Protein AF-A0A452UIH9-F1 (afdb_monomer_lite)

Secondary structure (DSSP, 8-state):
------PPPP--S-SSHHHHHHHH---GGG--HHHHHHHHHHHHHHHHHHHHTT-HHHHHHHHHHHHHHHHHHTTSHHHHHTHHHHHHHH-HHHHHHHHHHHHHHHHHHHHHHHHH-SS-----TTSHHHHHHHHHHH-

Radius of gyration: 22.19 Å; chains: 1; bounding box: 69×33×48 Å

InterPro domains:
  IPR015063 USP8 dimerisation domain [PF08969] (8-113)

Structure (mmCIF, N/CA/C/O backbone):
data_AF-A0A452UIH9-F1
#
_entry.id   AF-A0A452UIH9-F1
#
loop_
_atom_site.group_PDB
_atom_site.id
_atom_site.type_symbol
_atom_site.label_atom_id
_atom_site.label_alt_id
_atom_site.label_comp_id
_atom_site.label_asym_id
_atom_site.label_entity_id
_atom_site.label_seq_id
_atom_site.pdbx_PDB_ins_code
_atom_site.Cartn_x
_atom_site.Cartn_y
_atom_site.Cartn_z
_atom_site.occupancy
_atom_site.B_iso_or_equiv
_atom_site.auth_seq_id
_atom_site.auth_comp_id
_atom_site.auth_asym_id
_atom_site.auth_atom_id
_atom_site.pdbx_PDB_model_num
ATOM 1 N N . MET A 1 1 ? -45.868 -14.627 -31.336 1.00 46.75 1 MET A N 1
ATOM 2 C CA . MET A 1 1 ? -44.868 -14.727 -30.246 1.00 46.75 1 MET A CA 1
ATOM 3 C C . MET A 1 1 ? -45.408 -13.946 -29.052 1.00 46.75 1 MET A C 1
ATOM 5 O O . MET A 1 1 ? -45.790 -12.804 -29.281 1.00 46.75 1 MET A O 1
ATOM 9 N N . PRO A 1 2 ? -45.533 -14.512 -27.837 1.00 46.28 2 PRO A N 1
ATOM 10 C CA . PRO A 1 2 ? -46.026 -13.759 -26.689 1.00 46.28 2 PRO A CA 1
ATOM 11 C C . PRO A 1 2 ? -44.881 -12.952 -26.056 1.00 46.28 2 PRO A C 1
ATOM 13 O O . PRO A 1 2 ? -43.774 -13.460 -25.883 1.00 46.28 2 PRO A O 1
ATOM 16 N N . ALA A 1 3 ? -45.142 -11.683 -25.743 1.00 50.50 3 ALA A N 1
ATOM 17 C CA . ALA A 1 3 ? -44.212 -10.805 -25.045 1.00 50.50 3 ALA A CA 1
ATOM 18 C C . ALA A 1 3 ? -44.136 -11.212 -23.566 1.00 50.50 3 ALA A C 1
ATOM 20 O O . ALA A 1 3 ? -45.099 -11.055 -22.817 1.00 50.50 3 ALA A O 1
ATOM 21 N N . VAL A 1 4 ? -42.990 -11.749 -23.146 1.00 53.38 4 VAL A N 1
ATOM 22 C CA . VAL A 1 4 ? -42.705 -12.012 -21.733 1.00 53.38 4 VAL A CA 1
ATOM 23 C C . VAL A 1 4 ? -42.409 -10.665 -21.081 1.00 53.38 4 VAL A C 1
ATOM 25 O O . VAL A 1 4 ? -41.297 -10.149 -21.174 1.00 53.38 4 VAL A O 1
ATOM 28 N N . ALA A 1 5 ? -43.419 -10.064 -20.454 1.00 51.59 5 ALA A N 1
ATOM 29 C CA . ALA A 1 5 ? -43.206 -8.964 -19.526 1.00 51.59 5 ALA A CA 1
ATOM 30 C C . ALA A 1 5 ? -42.318 -9.492 -18.389 1.00 51.59 5 ALA A C 1
ATOM 32 O O . ALA A 1 5 ? -42.750 -10.314 -17.581 1.00 51.59 5 ALA A O 1
ATOM 33 N N . SER A 1 6 ? -41.044 -9.088 -18.375 1.00 54.44 6 SER A N 1
ATOM 34 C CA . SER A 1 6 ? -40.097 -9.494 -17.342 1.00 54.44 6 SER A CA 1
ATOM 35 C C . SER A 1 6 ? -40.542 -8.895 -16.012 1.00 54.44 6 SER A C 1
ATOM 37 O O . SER A 1 6 ? -40.346 -7.703 -15.762 1.00 54.44 6 SER A O 1
ATOM 39 N N . VAL A 1 7 ? -41.177 -9.716 -15.179 1.00 57.78 7 VAL A N 1
ATOM 40 C CA . VAL A 1 7 ? -41.586 -9.341 -13.827 1.00 57.78 7 VAL A CA 1
ATOM 41 C C . VAL A 1 7 ? -40.349 -8.818 -13.080 1.00 57.78 7 VAL A C 1
ATOM 43 O O . VAL A 1 7 ? -39.323 -9.509 -13.050 1.00 57.78 7 VAL A O 1
ATOM 46 N N . PRO A 1 8 ? -40.393 -7.596 -12.521 1.00 59.31 8 PRO A N 1
ATOM 47 C CA . PRO A 1 8 ? -39.296 -7.062 -11.731 1.00 59.31 8 PRO A CA 1
ATOM 48 C C . PRO A 1 8 ? -38.957 -8.000 -10.572 1.00 59.31 8 PRO A C 1
ATOM 50 O O . PRO A 1 8 ? -39.844 -8.527 -9.904 1.00 59.31 8 PRO A O 1
ATOM 53 N N . LYS A 1 9 ? -37.659 -8.202 -10.336 1.00 62.16 9 LYS A N 1
ATOM 54 C CA . LYS A 1 9 ? -37.161 -8.997 -9.208 1.00 62.16 9 LYS A CA 1
ATOM 55 C C . LYS A 1 9 ? -37.718 -8.435 -7.899 1.00 62.16 9 LYS A C 1
ATOM 57 O O . LYS A 1 9 ? -37.684 -7.220 -7.702 1.00 62.16 9 LYS A O 1
ATOM 62 N N . GLU A 1 10 ? -38.198 -9.313 -7.022 1.00 61.59 10 GLU A N 1
ATOM 63 C CA . GLU A 1 10 ? -38.738 -8.915 -5.720 1.00 61.59 10 GLU A CA 1
ATOM 64 C C . GLU A 1 10 ? -37.748 -8.042 -4.945 1.00 61.59 10 GLU A C 1
ATOM 66 O O . GLU A 1 10 ? -36.531 -8.232 -5.013 1.00 61.59 10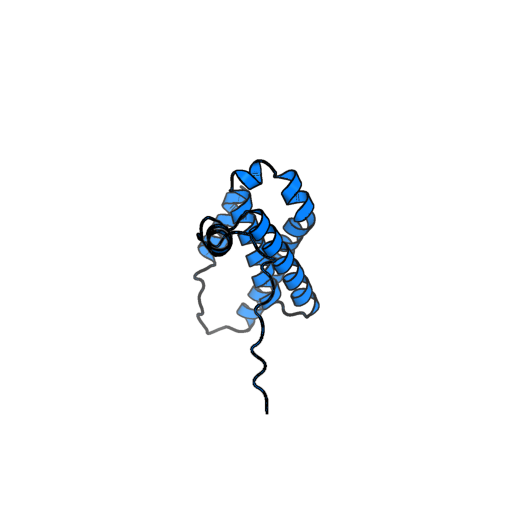 GLU A O 1
ATOM 71 N N . LEU A 1 11 ? -38.279 -7.057 -4.219 1.00 59.00 11 LEU A N 1
ATOM 72 C CA . LEU A 1 11 ? -37.500 -6.079 -3.464 1.00 59.00 11 LEU A CA 1
ATOM 73 C C . LEU A 1 11 ? -36.716 -6.763 -2.333 1.00 59.00 11 LEU A C 1
ATOM 75 O O . LEU A 1 11 ? -37.195 -6.903 -1.216 1.00 59.00 11 LEU A O 1
ATOM 79 N N . TYR A 1 12 ? -35.475 -7.154 -2.627 1.00 68.19 12 TYR A N 1
ATOM 80 C CA . TYR A 1 12 ? -34.559 -7.801 -1.679 1.00 68.19 12 TYR A CA 1
ATOM 81 C C . TYR A 1 12 ? -33.559 -6.825 -1.035 1.00 68.19 12 TYR A C 1
ATOM 83 O O . TYR A 1 12 ? -32.879 -7.168 -0.070 1.00 68.19 12 TYR A O 1
ATOM 91 N N . LEU A 1 13 ? -33.428 -5.604 -1.575 1.00 54.03 13 LEU A N 1
ATOM 92 C CA . LEU A 1 13 ? -32.386 -4.652 -1.160 1.00 54.03 13 LEU A CA 1
ATOM 93 C C . LEU A 1 13 ? -32.787 -3.729 -0.004 1.00 54.03 13 LEU A C 1
ATOM 95 O O . LEU A 1 13 ? -31.909 -3.292 0.754 1.00 54.03 13 LEU A O 1
ATOM 99 N N . SER A 1 14 ? -34.062 -3.345 0.070 1.00 58.75 14 SER A N 1
ATOM 100 C CA . SER A 1 14 ? -34.632 -2.517 1.137 1.00 58.75 14 SER A CA 1
ATOM 101 C C . SER A 1 14 ? -36.147 -2.377 0.972 1.00 58.75 14 SER A C 1
ATOM 103 O O . SER A 1 14 ? -36.660 -2.497 -0.137 1.00 58.75 14 SER A O 1
ATOM 105 N N . SER A 1 15 ? -36.843 -2.072 2.066 1.00 67.38 15 SER A N 1
ATOM 106 C CA . SER A 1 15 ? -38.302 -1.903 2.124 1.00 67.38 15 SER A CA 1
ATOM 107 C C . SER A 1 15 ? -38.779 -0.472 1.837 1.00 67.38 15 SER A C 1
ATOM 109 O O . SER A 1 15 ? -39.979 -0.212 1.839 1.00 67.38 15 SER A O 1
ATOM 111 N N . SER A 1 16 ? -37.867 0.474 1.581 1.00 66.75 16 SER A N 1
ATOM 112 C CA . SER A 1 16 ? -38.208 1.859 1.245 1.00 66.75 16 SER A CA 1
ATOM 113 C C . SER A 1 16 ? -37.240 2.464 0.229 1.00 66.75 16 SER A C 1
ATOM 115 O O . SER A 1 16 ? -36.021 2.305 0.334 1.00 66.75 16 SER A O 1
ATOM 117 N N . LEU A 1 17 ? -37.776 3.246 -0.716 1.00 72.25 17 LEU A N 1
ATOM 118 C CA . LEU A 1 17 ? -36.990 4.057 -1.657 1.00 72.25 17 LEU A CA 1
ATOM 119 C C . LEU A 1 17 ? -36.025 5.008 -0.936 1.00 72.25 17 LEU A C 1
ATOM 121 O O . LEU A 1 17 ? -34.926 5.267 -1.423 1.00 72.25 17 LEU A O 1
ATOM 125 N N . LYS A 1 18 ? -36.395 5.481 0.261 1.00 70.44 18 LYS A N 1
ATOM 126 C CA . LYS A 1 18 ? -35.537 6.338 1.087 1.00 70.44 18 LYS A CA 1
ATOM 127 C C . LYS A 1 18 ? -34.243 5.627 1.496 1.00 70.44 18 LYS A C 1
ATOM 129 O O . LYS A 1 18 ? -33.192 6.261 1.545 1.00 70.44 18 LYS A O 1
ATOM 134 N N . ASP A 1 19 ? -34.296 4.323 1.749 1.00 66.75 19 ASP A N 1
ATOM 135 C CA . ASP A 1 19 ? -33.129 3.530 2.140 1.00 66.75 19 ASP A CA 1
ATOM 136 C C . ASP A 1 19 ? -32.300 3.063 0.937 1.00 66.75 19 ASP A C 1
ATOM 138 O O . ASP A 1 19 ? -31.075 2.973 1.049 1.00 66.75 19 ASP A O 1
ATOM 142 N N . LEU A 1 20 ? -32.920 2.878 -0.238 1.00 69.94 20 LEU A N 1
ATOM 143 C CA . LEU A 1 20 ? -32.179 2.753 -1.502 1.00 69.94 20 LEU A CA 1
ATOM 144 C C . LEU A 1 20 ? -31.381 4.033 -1.794 1.00 69.94 20 LEU A C 1
ATOM 146 O O . LEU A 1 20 ? -30.187 3.952 -2.068 1.00 69.94 20 LEU A O 1
ATOM 150 N N . ASN A 1 21 ? -31.998 5.208 -1.647 1.00 71.19 21 ASN A N 1
ATOM 151 C CA . ASN A 1 21 ? -31.358 6.495 -1.946 1.00 71.19 21 ASN A CA 1
ATOM 152 C C . ASN A 1 21 ? -30.219 6.849 -0.971 1.00 71.19 21 ASN A C 1
ATOM 154 O O . ASN A 1 21 ? -29.219 7.447 -1.363 1.00 71.19 21 ASN A O 1
ATOM 158 N N . LYS A 1 22 ? -30.290 6.421 0.296 1.00 65.44 22 LYS A N 1
ATOM 159 C CA . LYS A 1 22 ? -29.148 6.548 1.226 1.00 65.44 22 LYS A CA 1
ATOM 160 C C . LYS A 1 22 ? -27.937 5.727 0.778 1.00 65.44 22 LYS A C 1
ATOM 162 O O . LYS A 1 22 ? -26.805 6.153 1.004 1.00 65.44 22 LYS A O 1
ATOM 167 N N . LYS A 1 23 ? -28.157 4.566 0.145 1.00 62.31 23 LYS A N 1
ATOM 168 C CA . LYS A 1 23 ? -27.076 3.734 -0.412 1.00 62.31 23 LYS A CA 1
ATOM 169 C C . LYS A 1 23 ? -26.455 4.351 -1.673 1.00 62.31 23 LYS A C 1
ATOM 171 O O . LYS A 1 23 ? -25.335 3.984 -2.012 1.00 62.31 23 LYS A O 1
ATOM 176 N N . THR A 1 24 ? -27.134 5.297 -2.329 1.00 58.19 24 THR A N 1
ATOM 177 C CA . THR A 1 24 ? -26.617 6.031 -3.498 1.00 58.19 24 THR A CA 1
ATOM 178 C C . THR A 1 24 ? -25.964 7.372 -3.143 1.00 58.19 24 THR A C 1
ATOM 180 O O . THR A 1 24 ? -25.358 7.998 -4.009 1.00 58.19 24 THR A O 1
ATOM 183 N N . GLU A 1 25 ? -26.044 7.836 -1.889 1.00 45.97 25 GLU A N 1
ATOM 184 C CA . GLU A 1 25 ? -25.394 9.082 -1.462 1.00 45.97 25 GLU A CA 1
ATOM 185 C C . GLU A 1 25 ? -23.866 8.939 -1.352 1.00 45.97 25 GLU A C 1
ATOM 187 O O . GLU A 1 25 ? -23.316 8.636 -0.284 1.00 45.97 25 GLU A O 1
ATOM 192 N N . VAL A 1 26 ? -23.161 9.269 -2.432 1.00 47.50 26 VAL A N 1
ATOM 193 C CA . VAL A 1 26 ? -21.703 9.415 -2.429 1.00 47.50 26 VAL A CA 1
ATOM 194 C C . VAL A 1 26 ? -21.339 10.828 -1.964 1.00 47.50 26 VAL A C 1
ATOM 196 O O . VAL A 1 26 ? -21.249 11.755 -2.763 1.00 47.50 26 VAL A O 1
ATOM 199 N N . LYS A 1 27 ? -21.112 11.010 -0.657 1.00 51.69 27 LYS A N 1
ATOM 200 C CA . LYS A 1 27 ? -20.361 12.183 -0.175 1.00 51.69 27 LYS A CA 1
ATOM 201 C C . LYS A 1 27 ? -18.863 11.845 -0.238 1.00 51.69 27 LYS A C 1
ATOM 203 O O . LYS A 1 27 ? -18.484 10.807 0.304 1.00 51.69 27 LYS A O 1
ATOM 208 N N . PRO A 1 28 ? -17.992 12.680 -0.825 1.00 50.03 28 PRO A N 1
ATOM 209 C CA . PRO A 1 28 ? -16.541 12.440 -0.839 1.00 50.03 28 PRO A CA 1
ATOM 210 C C . PRO A 1 28 ? -15.916 12.379 0.572 1.00 50.03 28 PRO A C 1
ATOM 212 O O . PRO A 1 28 ? -14.873 11.760 0.768 1.00 50.03 28 PRO A O 1
ATOM 215 N N . GLU A 1 29 ? -16.609 12.910 1.583 1.00 50.72 29 GLU A N 1
ATOM 216 C CA . GLU A 1 29 ? -16.278 12.789 3.013 1.00 50.72 29 GLU A CA 1
ATOM 217 C C . GLU A 1 29 ? -16.574 11.393 3.611 1.00 50.72 29 GLU A C 1
ATOM 219 O O . GLU A 1 29 ? -16.070 11.059 4.681 1.00 50.72 29 GLU A O 1
ATOM 224 N N . LYS A 1 30 ? -17.352 10.539 2.926 1.00 55.06 30 LYS A N 1
ATOM 225 C CA . LYS A 1 30 ? -17.835 9.232 3.423 1.00 55.06 30 LYS A CA 1
ATOM 226 C C . LYS A 1 30 ? -16.950 8.034 3.053 1.00 55.06 30 LYS A C 1
ATOM 228 O O . LYS A 1 30 ? -17.343 6.895 3.316 1.00 55.06 30 LYS A O 1
ATOM 233 N N . ILE A 1 31 ? -15.768 8.218 2.454 1.00 62.28 31 ILE A N 1
ATOM 234 C CA . ILE A 1 31 ? -14.842 7.081 2.311 1.00 62.28 31 ILE A CA 1
ATOM 235 C C . ILE A 1 31 ? -14.290 6.777 3.703 1.00 62.28 31 ILE A C 1
ATOM 237 O O . ILE A 1 31 ? -13.401 7.467 4.212 1.00 62.28 31 ILE A O 1
ATOM 241 N N . SER A 1 32 ? -14.880 5.765 4.339 1.00 80.94 32 SER A N 1
ATOM 242 C CA . SER A 1 32 ? -14.498 5.317 5.671 1.00 80.94 32 SER A CA 1
ATOM 243 C C . SER A 1 32 ? -13.036 4.881 5.687 1.00 80.94 32 SER A C 1
ATOM 245 O O . SER A 1 32 ? -12.487 4.413 4.685 1.00 80.94 32 SER A O 1
ATOM 247 N N . THR A 1 33 ? -12.393 4.992 6.843 1.00 85.50 33 THR A N 1
ATOM 248 C CA . THR A 1 33 ? -11.024 4.498 7.019 1.00 85.50 33 THR A CA 1
ATOM 249 C C . THR A 1 33 ? -10.917 3.004 6.702 1.00 85.50 33 THR A C 1
ATOM 251 O O . THR A 1 33 ? -9.937 2.573 6.101 1.00 85.50 33 THR A O 1
ATOM 254 N N . ARG A 1 34 ? -11.983 2.226 6.943 1.00 86.62 34 ARG A N 1
ATOM 255 C CA . ARG A 1 34 ? -12.082 0.821 6.509 1.00 86.62 34 ARG A CA 1
ATOM 256 C C . ARG A 1 34 ? -11.968 0.651 4.990 1.00 86.62 34 ARG A C 1
ATOM 258 O O . ARG A 1 34 ? -11.256 -0.242 4.542 1.00 86.62 34 ARG A O 1
ATOM 265 N N . ASN A 1 35 ? -12.609 1.508 4.195 1.00 87.81 35 ASN A N 1
ATOM 266 C CA . ASN A 1 35 ? -12.533 1.434 2.731 1.00 87.81 35 ASN A CA 1
ATOM 267 C C . ASN A 1 35 ? -11.122 1.763 2.222 1.00 87.81 35 ASN A C 1
ATOM 269 O O . ASN A 1 35 ? -10.630 1.123 1.289 1.00 87.81 35 ASN A O 1
ATOM 273 N N . TYR A 1 36 ? -10.446 2.726 2.856 1.00 87.69 36 TYR A N 1
ATOM 274 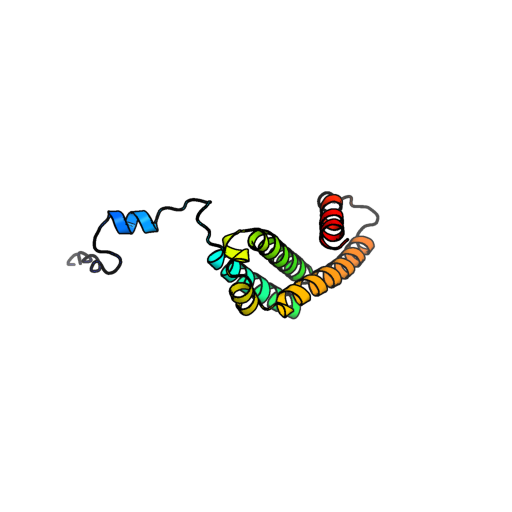C CA . TYR A 1 36 ? -9.041 3.009 2.566 1.00 87.69 36 TYR A CA 1
ATOM 275 C C . TYR A 1 36 ? -8.137 1.832 2.923 1.00 87.69 36 TYR A C 1
ATOM 277 O O . TYR A 1 36 ? -7.282 1.480 2.119 1.00 87.69 36 TYR A O 1
ATOM 285 N N . VAL A 1 37 ? -8.355 1.184 4.069 1.00 90.12 37 VAL A N 1
ATOM 286 C CA . VAL A 1 37 ? -7.605 -0.014 4.481 1.00 90.12 37 VAL A CA 1
ATOM 287 C C . VAL A 1 37 ? -7.802 -1.153 3.482 1.00 90.12 37 VAL A C 1
ATOM 289 O O . VAL A 1 37 ? -6.825 -1.719 3.003 1.00 90.12 37 VAL A O 1
ATOM 292 N N . GLN A 1 38 ? -9.040 -1.442 3.075 1.00 90.12 38 GLN A N 1
ATOM 293 C CA . GLN A 1 38 ? -9.311 -2.455 2.048 1.00 90.12 38 GLN A CA 1
ATOM 294 C C . GLN A 1 38 ? -8.647 -2.122 0.708 1.00 90.12 38 GLN A C 1
ATOM 296 O O . GLN A 1 38 ? -8.121 -3.005 0.029 1.00 90.12 38 GLN A O 1
ATOM 301 N N . SER A 1 39 ? -8.653 -0.847 0.323 1.00 89.50 39 SER A N 1
ATOM 302 C CA . SER A 1 39 ? -7.976 -0.390 -0.891 1.00 89.50 39 SER A CA 1
ATOM 303 C C . SER A 1 39 ? -6.460 -0.534 -0.770 1.00 89.50 39 SER A C 1
ATOM 305 O O . SER A 1 39 ? -5.819 -1.000 -1.707 1.00 89.50 39 SER A O 1
ATOM 307 N N . ALA A 1 40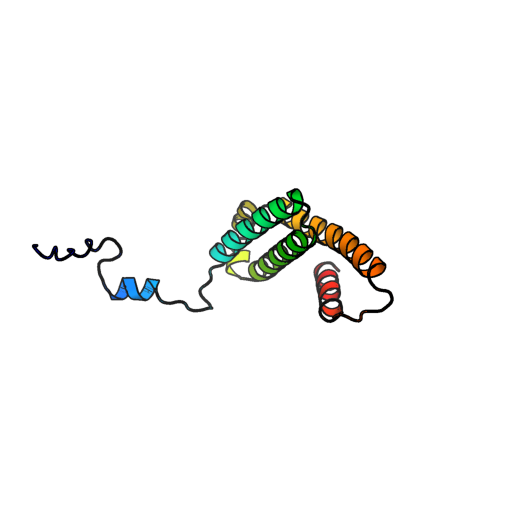 ? -5.888 -0.197 0.387 1.00 90.31 40 ALA A N 1
ATOM 308 C CA . ALA A 1 40 ? -4.468 -0.342 0.673 1.00 90.31 40 ALA A CA 1
ATOM 309 C C . ALA A 1 40 ? -4.032 -1.811 0.570 1.00 90.31 40 ALA A C 1
ATOM 311 O O . ALA A 1 40 ? -3.056 -2.100 -0.114 1.00 90.31 40 ALA A O 1
ATOM 312 N N . LEU A 1 41 ? -4.801 -2.751 1.129 1.00 92.56 41 LEU A N 1
ATOM 313 C CA . LEU A 1 41 ? -4.525 -4.187 0.994 1.00 92.56 41 LEU A CA 1
ATOM 314 C C . LEU A 1 41 ? -4.472 -4.636 -0.472 1.00 92.56 41 LEU A C 1
ATOM 316 O O . LEU A 1 41 ? -3.546 -5.339 -0.875 1.00 92.56 41 LEU A O 1
ATOM 320 N N . LYS A 1 42 ? -5.434 -4.193 -1.292 1.00 93.12 42 LYS A N 1
ATOM 321 C CA . LYS A 1 42 ? -5.446 -4.499 -2.732 1.00 93.12 42 LYS A CA 1
ATOM 322 C C . LYS A 1 42 ? -4.236 -3.904 -3.450 1.00 93.12 42 LYS A C 1
ATOM 324 O O . LYS A 1 42 ? -3.620 -4.586 -4.265 1.00 93.12 42 LYS A O 1
ATOM 329 N N . ILE A 1 43 ? -3.881 -2.655 -3.138 1.00 91.38 43 ILE A N 1
ATOM 330 C CA . ILE A 1 43 ? -2.713 -1.979 -3.718 1.00 91.38 43 ILE A CA 1
ATOM 331 C C . ILE A 1 43 ? -1.432 -2.735 -3.363 1.00 91.38 43 ILE A C 1
ATOM 333 O O . ILE A 1 43 ? -0.639 -3.001 -4.258 1.00 91.38 43 ILE A O 1
ATOM 337 N N . PHE A 1 44 ? -1.249 -3.111 -2.095 1.00 93.81 44 PHE A N 1
ATOM 338 C CA . PHE A 1 44 ? -0.063 -3.836 -1.643 1.00 93.81 44 PHE A CA 1
ATOM 339 C C . PHE A 1 44 ? 0.058 -5.201 -2.321 1.00 93.81 44 PHE A C 1
ATOM 341 O O . PHE A 1 44 ? 1.119 -5.539 -2.834 1.00 93.81 44 PHE A O 1
ATOM 348 N N . LYS A 1 45 ? -1.047 -5.951 -2.409 1.00 95.12 45 LYS A N 1
ATOM 349 C CA . LYS A 1 45 ? -1.068 -7.227 -3.131 1.00 95.12 45 LYS A CA 1
ATOM 350 C C . LYS A 1 45 ? -0.671 -7.052 -4.602 1.00 95.12 45 LYS A C 1
ATOM 352 O O . LYS A 1 45 ? 0.198 -7.765 -5.086 1.00 95.12 45 LYS A O 1
ATOM 357 N N . THR A 1 46 ? -1.246 -6.055 -5.276 1.00 92.25 46 THR A N 1
ATOM 358 C CA . THR A 1 46 ? -0.910 -5.758 -6.681 1.00 92.25 46 THR A CA 1
ATOM 359 C C . THR A 1 46 ? 0.554 -5.318 -6.827 1.00 92.25 46 THR A C 1
ATOM 361 O O . THR A 1 46 ? 1.194 -5.622 -7.829 1.00 92.25 46 THR A O 1
ATOM 364 N N . ALA A 1 47 ? 1.106 -4.605 -5.837 1.00 91.19 47 ALA A N 1
ATOM 365 C CA . ALA A 1 47 ? 2.512 -4.201 -5.825 1.00 91.19 47 ALA A CA 1
ATOM 366 C C . ALA A 1 47 ? 3.447 -5.415 -5.742 1.00 91.19 47 ALA A C 1
ATOM 368 O O . ALA A 1 47 ? 4.419 -5.479 -6.490 1.00 91.19 47 ALA A O 1
ATOM 369 N N . GLU A 1 48 ? 3.130 -6.390 -4.882 1.00 95.88 48 GLU A N 1
ATOM 370 C CA . GLU A 1 48 ? 3.881 -7.648 -4.790 1.00 95.88 48 GLU A CA 1
ATOM 371 C C . GLU A 1 48 ? 3.817 -8.449 -6.095 1.00 95.88 48 GLU A C 1
ATOM 373 O O . GLU A 1 48 ? 4.846 -8.953 -6.534 1.00 95.88 48 GLU A O 1
ATOM 378 N N . GLU A 1 49 ? 2.647 -8.526 -6.736 1.00 94.31 49 GLU A N 1
ATOM 379 C CA . GLU A 1 49 ? 2.482 -9.171 -8.048 1.00 94.31 49 GLU A CA 1
ATOM 380 C C . GLU A 1 49 ? 3.368 -8.490 -9.106 1.00 94.31 49 GLU A C 1
ATOM 382 O O . GLU A 1 49 ? 4.207 -9.146 -9.718 1.00 94.31 49 GLU A O 1
ATOM 387 N N . CYS A 1 50 ? 3.307 -7.157 -9.225 1.00 88.62 50 CYS A N 1
ATOM 388 C CA . CYS A 1 50 ? 4.164 -6.405 -10.155 1.00 88.62 50 CYS A CA 1
ATOM 389 C C . CYS A 1 50 ? 5.663 -6.582 -9.849 1.00 88.62 50 CYS A C 1
ATOM 391 O O . CYS A 1 50 ? 6.485 -6.644 -10.765 1.00 88.62 50 CYS A O 1
ATOM 393 N N . ARG A 1 51 ? 6.039 -6.681 -8.565 1.00 89.94 51 ARG A N 1
ATOM 394 C CA . ARG A 1 51 ? 7.426 -6.937 -8.149 1.00 89.94 51 ARG A CA 1
ATOM 395 C C . ARG A 1 51 ? 7.895 -8.324 -8.602 1.00 89.94 51 ARG A C 1
ATOM 397 O O . ARG A 1 51 ? 9.040 -8.452 -9.033 1.00 89.94 51 ARG A O 1
ATOM 404 N N . LEU A 1 52 ? 7.039 -9.345 -8.507 1.00 91.88 52 LEU A N 1
ATOM 405 C CA . LEU A 1 52 ? 7.330 -10.704 -8.983 1.00 91.88 52 LEU A CA 1
ATOM 406 C C . LEU A 1 52 ? 7.426 -10.761 -10.514 1.00 91.88 52 LEU A C 1
ATOM 408 O O . LEU A 1 52 ? 8.341 -11.400 -11.034 1.00 91.88 52 LEU A O 1
ATOM 412 N N . ASP A 1 53 ? 6.578 -10.005 -11.213 1.00 92.12 53 ASP A N 1
ATOM 413 C CA . ASP A 1 53 ? 6.594 -9.857 -12.676 1.00 92.12 53 ASP A CA 1
ATOM 414 C C . ASP A 1 53 ? 7.777 -9.016 -13.198 1.00 92.12 53 ASP A C 1
ATOM 416 O O . ASP A 1 53 ? 7.949 -8.845 -14.404 1.00 92.12 53 ASP A O 1
ATOM 420 N N . ARG A 1 54 ? 8.628 -8.500 -12.296 1.00 87.88 54 ARG A N 1
ATOM 421 C CA . ARG A 1 54 ? 9.767 -7.606 -12.584 1.00 87.88 54 ARG A CA 1
ATOM 422 C C . ARG A 1 54 ? 9.375 -6.273 -13.237 1.00 87.88 54 ARG A C 1
ATOM 424 O O . ARG A 1 54 ? 10.236 -5.585 -13.790 1.00 87.88 54 ARG A O 1
ATOM 431 N N . ASP A 1 55 ? 8.113 -5.865 -13.118 1.00 87.50 55 ASP A N 1
ATOM 432 C CA . ASP A 1 55 ? 7.649 -4.525 -13.485 1.00 87.50 55 ASP A CA 1
ATOM 433 C C . ASP A 1 55 ? 8.002 -3.534 -12.361 1.00 87.50 55 ASP A C 1
ATOM 435 O O . ASP A 1 55 ? 7.190 -3.179 -11.502 1.00 87.50 55 ASP A O 1
ATOM 439 N N . GLU A 1 56 ? 9.273 -3.125 -12.341 1.00 81.81 56 GLU A N 1
ATOM 440 C CA . GLU A 1 56 ? 9.842 -2.253 -11.306 1.00 81.81 56 GLU A CA 1
ATOM 441 C C . GLU A 1 56 ? 9.147 -0.886 -11.221 1.00 81.81 56 GLU A C 1
ATOM 443 O O . GLU A 1 56 ? 8.968 -0.352 -10.125 1.00 81.81 56 GLU A O 1
ATOM 448 N N . GLU A 1 57 ? 8.747 -0.312 -12.360 1.00 81.12 57 GLU A N 1
ATOM 449 C CA . GLU A 1 57 ? 8.111 1.008 -12.408 1.00 81.12 57 GLU A CA 1
ATOM 450 C C . GLU A 1 57 ? 6.714 0.957 -11.793 1.00 81.12 57 GLU A C 1
ATOM 452 O O . GLU A 1 57 ? 6.372 1.772 -10.928 1.00 81.12 57 GLU A O 1
ATOM 457 N N . ARG A 1 58 ? 5.911 -0.032 -12.192 1.00 82.31 58 ARG A N 1
ATOM 458 C CA . ARG A 1 58 ? 4.555 -0.201 -11.674 1.00 82.31 58 ARG A CA 1
ATOM 459 C C . ARG A 1 58 ? 4.563 -0.637 -10.213 1.00 82.31 58 ARG A C 1
ATOM 461 O O . ARG A 1 58 ? 3.785 -0.093 -9.427 1.00 82.31 58 ARG A O 1
ATOM 468 N N . ALA A 1 59 ? 5.470 -1.536 -9.827 1.00 85.94 59 ALA A N 1
ATOM 469 C CA . ALA A 1 59 ? 5.662 -1.928 -8.433 1.00 85.94 59 ALA A CA 1
ATOM 470 C C . ALA A 1 59 ? 6.008 -0.711 -7.559 1.00 85.94 59 ALA A C 1
ATOM 472 O O . ALA A 1 59 ? 5.356 -0.483 -6.539 1.00 85.94 59 ALA A O 1
ATOM 473 N N . TYR A 1 60 ? 6.951 0.133 -7.993 1.00 85.88 60 TYR A N 1
ATOM 474 C CA . TYR A 1 60 ? 7.333 1.351 -7.274 1.00 85.88 60 TYR A CA 1
ATOM 475 C C . TYR A 1 60 ? 6.145 2.299 -7.068 1.00 85.88 60 TYR A C 1
ATOM 477 O O . TYR A 1 60 ? 5.889 2.749 -5.948 1.00 85.88 60 TYR A O 1
ATOM 485 N N . VAL A 1 61 ? 5.383 2.576 -8.133 1.00 86.25 61 VAL A N 1
ATOM 486 C CA . VAL A 1 61 ? 4.200 3.447 -8.061 1.00 86.25 61 VAL A CA 1
ATOM 487 C C . VAL A 1 61 ? 3.165 2.891 -7.082 1.00 86.25 61 VAL A C 1
ATOM 489 O O . VAL A 1 61 ? 2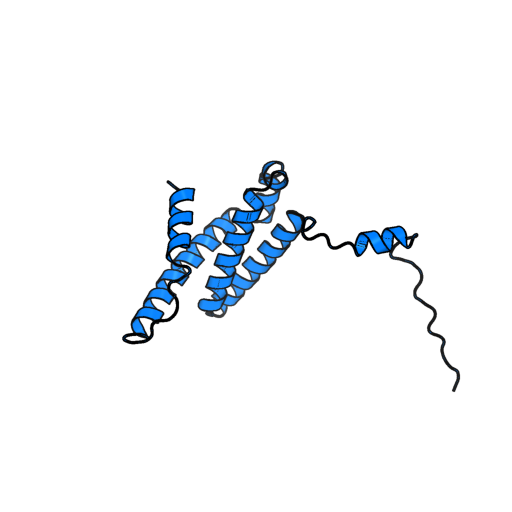.579 3.655 -6.310 1.00 86.25 61 VAL A O 1
ATOM 49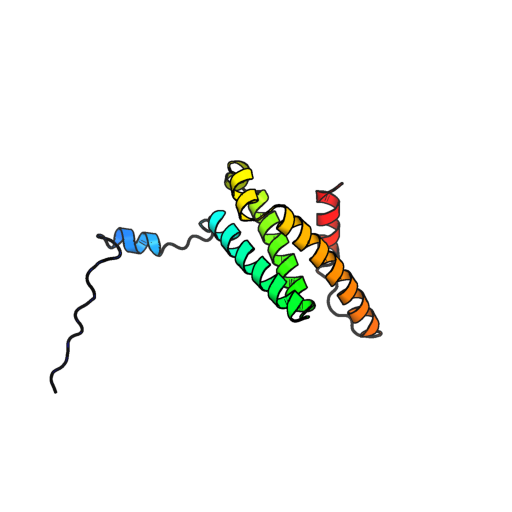2 N N . LEU A 1 62 ? 2.943 1.575 -7.076 1.00 82.25 62 LEU A N 1
ATOM 493 C CA . LEU A 1 62 ? 1.977 0.935 -6.186 1.00 82.25 62 LEU A CA 1
ATOM 494 C C . LEU A 1 62 ? 2.439 0.936 -4.721 1.00 82.25 62 LEU A C 1
ATOM 496 O O . LEU A 1 62 ? 1.638 1.294 -3.856 1.00 82.25 62 LEU A O 1
ATOM 500 N N . TYR A 1 63 ? 3.711 0.645 -4.428 1.00 89.00 63 TYR A N 1
ATOM 501 C CA . TYR A 1 63 ? 4.249 0.758 -3.064 1.00 89.00 63 TYR A CA 1
ATOM 502 C C . TYR A 1 63 ? 4.187 2.201 -2.544 1.00 89.00 63 TYR A C 1
ATOM 504 O O . TYR A 1 63 ? 3.714 2.444 -1.433 1.00 89.00 63 TYR A O 1
ATOM 512 N N . MET A 1 64 ? 4.548 3.189 -3.367 1.00 84.75 64 MET A N 1
ATOM 513 C CA . MET A 1 64 ? 4.408 4.610 -3.020 1.00 84.75 64 MET A CA 1
ATOM 514 C C . MET A 1 64 ? 2.950 5.011 -2.769 1.00 84.75 64 MET A C 1
ATOM 516 O O . MET A 1 64 ? 2.649 5.753 -1.827 1.00 84.75 64 MET A O 1
ATOM 520 N N . LYS A 1 65 ? 2.018 4.501 -3.582 1.00 85.75 65 LYS A N 1
ATOM 521 C CA . LYS A 1 65 ? 0.582 4.733 -3.398 1.00 85.75 65 LYS A CA 1
ATOM 522 C C . LYS A 1 65 ? 0.088 4.126 -2.086 1.00 85.75 65 LYS A C 1
ATOM 524 O O . LYS A 1 65 ? -0.662 4.786 -1.371 1.00 85.75 65 LYS A O 1
ATOM 529 N N . TYR A 1 66 ? 0.533 2.918 -1.742 1.00 89.19 66 TYR A N 1
ATOM 530 C CA . TYR A 1 66 ? 0.218 2.268 -0.471 1.00 89.19 66 TYR A CA 1
ATOM 531 C C . TYR A 1 66 ? 0.680 3.104 0.731 1.00 89.19 66 TYR A C 1
ATOM 533 O O . TYR A 1 66 ? -0.131 3.431 1.598 1.00 89.19 66 TYR A O 1
ATOM 541 N N . VAL A 1 67 ? 1.949 3.529 0.742 1.00 88.44 67 VAL A N 1
ATOM 542 C CA . VAL A 1 67 ? 2.521 4.362 1.816 1.00 88.44 67 VAL A CA 1
ATOM 543 C C . VAL A 1 67 ? 1.775 5.695 1.940 1.00 88.44 67 VAL A C 1
ATOM 545 O O . VAL A 1 67 ? 1.483 6.151 3.045 1.00 88.44 67 VAL A O 1
ATOM 548 N N . THR A 1 68 ? 1.393 6.298 0.813 1.00 86.56 68 THR A N 1
ATOM 549 C CA . THR A 1 68 ? 0.604 7.539 0.792 1.00 86.56 68 THR A CA 1
ATOM 550 C C . THR A 1 68 ? -0.781 7.345 1.416 1.00 86.56 68 THR A C 1
ATOM 552 O O . THR A 1 68 ? -1.196 8.149 2.250 1.00 86.56 68 THR A O 1
ATOM 555 N N . VAL A 1 69 ? -1.487 6.266 1.057 1.00 86.31 69 VAL A N 1
ATOM 556 C CA . VAL A 1 69 ? -2.800 5.933 1.637 1.00 86.31 69 VAL A CA 1
ATOM 557 C C . VAL A 1 69 ? -2.676 5.684 3.138 1.00 86.31 69 VAL A C 1
ATOM 559 O O . VAL A 1 69 ? -3.476 6.220 3.901 1.00 86.31 69 VAL A O 1
ATOM 562 N N . TYR A 1 70 ? -1.654 4.944 3.573 1.00 89.62 70 TYR A N 1
ATOM 563 C CA . TYR A 1 70 ? -1.379 4.721 4.991 1.00 89.62 70 TYR A CA 1
ATOM 564 C C . TYR A 1 70 ? -1.132 6.039 5.748 1.00 89.62 70 TYR A C 1
ATOM 566 O O . TYR A 1 70 ? -1.728 6.292 6.795 1.00 89.62 70 TYR A O 1
ATOM 574 N N . ASN A 1 71 ? -0.313 6.931 5.186 1.00 86.62 71 ASN A N 1
ATOM 575 C CA . ASN A 1 71 ? -0.024 8.240 5.774 1.00 86.62 71 ASN A CA 1
ATOM 576 C C . ASN A 1 71 ? -1.248 9.160 5.856 1.00 86.62 71 ASN A C 1
ATOM 578 O O . ASN A 1 71 ? -1.317 10.000 6.756 1.00 86.62 71 ASN A O 1
ATOM 582 N N . LEU A 1 72 ? -2.202 9.009 4.937 1.00 87.25 72 LEU A N 1
ATOM 583 C CA . LEU A 1 72 ? -3.476 9.715 4.982 1.00 87.25 72 LEU A CA 1
ATOM 584 C C . LEU A 1 72 ? -4.347 9.197 6.133 1.00 87.25 72 LEU A C 1
ATOM 586 O O . LEU A 1 72 ? -4.826 9.987 6.946 1.00 87.25 72 LEU A O 1
ATOM 590 N N . ILE A 1 73 ? -4.539 7.877 6.223 1.00 88.62 73 ILE A N 1
ATOM 591 C CA . ILE A 1 73 ? -5.446 7.293 7.219 1.00 88.62 73 ILE A CA 1
ATOM 592 C C . ILE A 1 73 ? -4.902 7.366 8.642 1.00 88.62 73 ILE A C 1
ATOM 594 O O . ILE A 1 73 ? -5.687 7.624 9.546 1.00 88.62 73 ILE A O 1
ATOM 598 N N . LYS A 1 74 ? -3.582 7.255 8.856 1.00 88.62 74 LYS A N 1
ATOM 599 C CA . LYS A 1 74 ? -2.987 7.309 10.206 1.00 88.62 74 LYS A CA 1
ATOM 600 C C . LYS A 1 74 ? -3.233 8.635 10.938 1.00 88.62 74 LYS A C 1
ATOM 602 O O . LYS A 1 74 ? -3.143 8.709 12.160 1.00 88.62 74 LYS A O 1
ATOM 607 N N . LYS A 1 75 ? -3.519 9.707 10.188 1.00 89.06 75 LYS A N 1
ATOM 608 C CA . LYS A 1 75 ? -3.820 11.037 10.735 1.00 89.06 75 LYS A CA 1
ATOM 609 C C . LYS A 1 75 ? -5.278 11.178 11.177 1.00 89.06 75 LYS A C 1
ATOM 611 O O . LYS A 1 75 ? -5.576 12.100 11.933 1.00 89.06 75 LYS A O 1
ATOM 616 N N . ARG A 1 76 ? -6.179 10.297 10.728 1.00 88.00 76 ARG A N 1
ATOM 617 C CA . ARG A 1 76 ? -7.607 10.388 11.043 1.00 88.00 76 ARG A CA 1
ATOM 618 C C . ARG A 1 76 ? -7.902 9.959 12.490 1.00 88.00 76 ARG A C 1
ATOM 620 O O . ARG A 1 76 ? -7.257 9.039 12.994 1.00 88.00 76 ARG A O 1
ATOM 627 N N . PRO A 1 77 ? -8.873 10.599 13.167 1.00 88.56 77 PRO A N 1
ATOM 628 C CA . PRO A 1 77 ? -9.193 10.300 14.564 1.00 88.56 77 PRO A CA 1
ATOM 629 C C . PRO A 1 77 ? -9.743 8.881 14.766 1.00 88.56 77 PRO A C 1
ATOM 631 O O . PRO A 1 77 ? -9.378 8.222 15.735 1.00 88.56 77 PRO A O 1
ATOM 634 N N . ASP A 1 78 ? -10.551 8.378 13.829 1.00 87.69 78 ASP A N 1
ATOM 635 C CA . ASP A 1 78 ? -11.102 7.017 13.863 1.00 87.69 78 ASP A CA 1
ATOM 636 C C . ASP A 1 78 ? -10.014 5.943 13.709 1.00 87.69 78 ASP A C 1
ATOM 638 O O . ASP A 1 78 ? -10.086 4.890 14.341 1.00 87.69 78 ASP A O 1
ATOM 642 N N . PHE A 1 79 ? -8.965 6.225 12.929 1.00 90.25 79 PHE A N 1
ATOM 643 C CA . PHE A 1 79 ? -7.787 5.362 12.857 1.00 90.25 79 PHE A CA 1
ATOM 644 C C . PHE A 1 79 ? -7.053 5.309 14.194 1.00 90.25 79 PHE A C 1
ATOM 646 O O . PHE A 1 79 ? -6.739 4.223 14.663 1.00 90.25 79 PHE A O 1
ATOM 653 N N . LYS A 1 80 ? -6.806 6.465 14.823 1.00 90.56 80 LYS A N 1
ATOM 654 C CA . LYS A 1 80 ? -6.106 6.544 16.117 1.00 90.56 80 LYS A CA 1
ATOM 655 C C . LYS A 1 80 ? -6.872 5.832 17.232 1.00 90.56 80 LYS A C 1
ATOM 657 O O . LYS A 1 80 ? -6.261 5.170 18.059 1.00 90.56 80 LYS A O 1
ATOM 662 N N . GLN A 1 81 ? -8.202 5.928 17.231 1.00 92.12 81 GLN A N 1
ATOM 663 C CA . GLN A 1 81 ? -9.053 5.253 18.214 1.00 92.12 81 GLN A CA 1
ATOM 664 C C . GLN A 1 81 ? -9.002 3.721 18.092 1.00 92.12 81 GLN A C 1
ATOM 666 O O . GLN A 1 81 ? -9.149 3.022 19.089 1.00 92.12 81 GLN A O 1
ATOM 671 N N . GLN A 1 82 ? -8.801 3.193 16.881 1.00 90.56 82 GLN A N 1
ATOM 672 C CA . GLN A 1 82 ? -8.754 1.752 16.603 1.00 90.56 82 GLN A CA 1
ATOM 673 C C . GLN A 1 82 ? -7.423 1.339 15.956 1.00 90.56 82 GLN A C 1
ATOM 675 O O . GLN A 1 82 ? -7.393 0.518 15.036 1.00 90.56 82 GLN A O 1
ATOM 680 N N . GLN A 1 83 ? -6.319 1.926 16.419 1.00 89.75 83 GLN A N 1
ATOM 681 C CA . GLN A 1 83 ?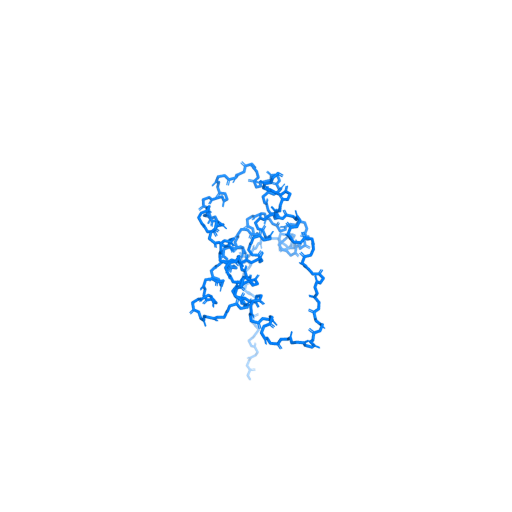 -5.018 1.808 15.762 1.00 89.75 83 GLN A CA 1
ATOM 682 C C . GLN A 1 83 ? -4.536 0.356 15.688 1.00 89.75 83 GLN A C 1
ATOM 684 O O . GLN A 1 83 ? -4.170 -0.109 14.609 1.00 89.75 83 GLN A O 1
ATOM 689 N N . ASP A 1 84 ? -4.619 -0.390 16.791 1.00 89.88 84 ASP A N 1
ATOM 690 C CA . ASP A 1 84 ? -4.188 -1.793 16.844 1.00 89.88 84 ASP A CA 1
ATOM 691 C C . ASP A 1 84 ? -5.014 -2.693 15.917 1.00 89.88 84 ASP A C 1
ATOM 693 O O . ASP A 1 84 ? -4.476 -3.589 15.265 1.00 89.88 84 ASP A O 1
ATOM 697 N N . TYR A 1 85 ? -6.313 -2.410 15.780 1.00 91.69 85 TYR A N 1
ATOM 698 C CA . TYR A 1 85 ? -7.199 -3.120 14.857 1.00 91.69 85 TYR A CA 1
ATOM 699 C C . TYR A 1 85 ? -6.816 -2.870 13.394 1.00 91.69 85 TYR A C 1
ATOM 701 O O . TYR A 1 85 ? -6.741 -3.798 12.593 1.00 91.69 85 TYR A O 1
ATOM 709 N N . PHE A 1 86 ? -6.540 -1.622 13.012 1.00 90.88 86 PHE A N 1
ATOM 710 C CA . PHE A 1 86 ? -6.123 -1.343 11.639 1.00 90.88 86 PHE A CA 1
ATOM 711 C C . PHE A 1 86 ? -4.702 -1.836 11.349 1.00 90.88 86 PHE A C 1
ATOM 713 O O . PHE A 1 86 ? -4.434 -2.278 10.232 1.00 90.88 86 PHE A O 1
ATOM 720 N N . HIS A 1 87 ? -3.807 -1.816 12.338 1.00 91.62 87 HIS A N 1
ATOM 721 C CA . HIS A 1 87 ? -2.461 -2.373 12.220 1.00 91.62 87 HIS A CA 1
ATOM 722 C C . HIS A 1 87 ? -2.448 -3.897 12.106 1.00 91.62 87 HIS A C 1
ATOM 724 O O . HIS A 1 87 ? -1.639 -4.419 11.339 1.00 91.62 87 HIS A O 1
ATOM 730 N N . SER A 1 88 ? -3.343 -4.611 12.795 1.00 91.75 88 SER A N 1
ATOM 731 C CA . SER A 1 88 ? -3.465 -6.066 12.640 1.00 91.75 88 SER A CA 1
ATOM 732 C C . SER A 1 88 ? -3.963 -6.451 11.244 1.00 91.75 88 SER A C 1
ATOM 734 O O . SER A 1 88 ? -3.493 -7.435 10.679 1.00 91.75 88 SER A O 1
ATOM 736 N N . ILE A 1 89 ? -4.840 -5.635 10.645 1.00 90.12 89 ILE A N 1
ATOM 737 C CA . ILE A 1 89 ? -5.333 -5.842 9.277 1.00 90.12 89 ILE A CA 1
ATOM 738 C C . ILE A 1 89 ? -4.273 -5.494 8.229 1.00 90.12 89 ILE A C 1
ATOM 740 O O . ILE A 1 89 ? -4.051 -6.265 7.300 1.00 90.12 89 ILE A O 1
ATOM 744 N N . LEU A 1 90 ? -3.646 -4.318 8.334 1.00 89.81 90 LEU A N 1
ATOM 745 C CA . LEU A 1 90 ? -2.650 -3.861 7.359 1.00 89.81 90 LEU A CA 1
ATOM 746 C C . LEU A 1 90 ? -1.345 -4.656 7.453 1.00 89.81 90 LEU A C 1
ATOM 748 O O . LEU A 1 90 ? -0.667 -4.839 6.444 1.00 89.81 90 LEU A O 1
ATOM 752 N N . GLY A 1 91 ? -1.001 -5.125 8.651 1.00 89.19 91 GLY A N 1
ATOM 753 C CA . GLY A 1 91 ? 0.284 -5.724 8.969 1.00 89.19 91 GLY A CA 1
ATOM 754 C C . GLY A 1 91 ? 1.380 -4.663 9.056 1.00 89.19 91 GLY A C 1
ATOM 755 O O . GLY A 1 91 ? 1.825 -4.120 8.046 1.00 89.19 91 GLY A O 1
ATOM 756 N N . LEU A 1 92 ? 1.887 -4.411 10.266 1.00 86.50 92 LEU A N 1
ATOM 757 C CA . LEU A 1 92 ? 3.045 -3.529 10.494 1.00 86.50 92 LEU A CA 1
ATOM 758 C C . LEU A 1 92 ? 4.255 -3.923 9.629 1.00 86.50 92 LEU A C 1
ATOM 760 O O . LEU A 1 92 ? 4.927 -3.059 9.065 1.00 86.50 92 LEU A O 1
ATOM 764 N N . ALA A 1 93 ? 4.473 -5.228 9.447 1.00 89.75 93 ALA A N 1
ATOM 765 C CA . ALA A 1 93 ? 5.515 -5.758 8.573 1.00 89.75 93 ALA A CA 1
ATOM 766 C C . ALA A 1 93 ? 5.319 -5.365 7.097 1.00 89.75 93 ALA A C 1
ATOM 768 O O . ALA A 1 93 ? 6.290 -5.043 6.418 1.00 89.75 93 ALA A O 1
ATOM 769 N N . ASN A 1 94 ? 4.076 -5.320 6.607 1.00 90.69 94 ASN A N 1
ATOM 770 C CA . ASN A 1 94 ? 3.778 -4.933 5.224 1.00 90.69 94 ASN A CA 1
ATOM 771 C C . ASN A 1 94 ? 4.038 -3.444 4.995 1.00 90.69 94 ASN A C 1
ATOM 773 O O . ASN A 1 94 ? 4.513 -3.055 3.932 1.00 90.69 94 ASN A O 1
ATOM 777 N N . ILE A 1 95 ? 3.764 -2.609 6.002 1.00 90.06 95 ILE A N 1
ATOM 778 C CA . ILE A 1 95 ? 4.068 -1.176 5.949 1.00 90.06 95 ILE A CA 1
ATOM 779 C C . ILE A 1 95 ? 5.573 -0.958 5.841 1.00 90.06 95 ILE A C 1
ATOM 781 O O . ILE A 1 95 ? 6.015 -0.245 4.943 1.00 90.06 95 ILE A O 1
ATOM 785 N N . LYS A 1 96 ? 6.351 -1.619 6.702 1.00 91.31 96 LYS A N 1
ATOM 786 C CA . LYS A 1 96 ? 7.814 -1.556 6.653 1.00 91.31 96 LYS A CA 1
ATOM 787 C C . LYS A 1 96 ? 8.351 -2.049 5.305 1.00 91.31 96 LYS A C 1
ATOM 789 O O . LYS A 1 96 ? 9.092 -1.329 4.645 1.00 91.31 96 LYS A O 1
ATOM 794 N N . LYS A 1 97 ? 7.884 -3.211 4.844 1.00 93.50 97 LYS A N 1
ATOM 795 C CA . LYS A 1 97 ? 8.282 -3.789 3.555 1.00 93.50 97 LYS A CA 1
ATOM 796 C C . LYS A 1 97 ? 7.957 -2.875 2.370 1.00 93.50 97 LYS A C 1
ATOM 798 O O . LYS A 1 97 ? 8.783 -2.728 1.479 1.00 93.50 97 LYS A O 1
ATOM 803 N N . ALA A 1 98 ? 6.782 -2.239 2.351 1.00 91.00 98 ALA A N 1
ATOM 804 C CA . ALA A 1 98 ? 6.413 -1.314 1.279 1.00 91.00 98 ALA A CA 1
ATOM 805 C C . ALA A 1 98 ? 7.375 -0.122 1.178 1.00 91.00 98 ALA A C 1
ATOM 807 O O . ALA A 1 98 ? 7.659 0.340 0.075 1.00 91.00 98 ALA A O 1
ATOM 808 N N . ILE A 1 99 ? 7.861 0.377 2.318 1.00 90.19 99 ILE A N 1
ATOM 809 C CA . ILE A 1 99 ? 8.825 1.480 2.369 1.00 90.19 99 ILE A CA 1
ATOM 810 C C . ILE A 1 99 ? 10.175 1.012 1.822 1.00 90.19 99 ILE A C 1
ATOM 812 O O . ILE A 1 99 ? 10.677 1.608 0.873 1.00 90.19 99 ILE A O 1
ATOM 816 N N . GLU A 1 100 ? 10.703 -0.093 2.349 1.00 92.00 100 GLU A N 1
ATOM 817 C CA . GLU A 1 100 ? 11.996 -0.654 1.936 1.00 92.00 100 GLU A CA 1
ATOM 818 C C . GLU A 1 100 ? 12.022 -0.997 0.436 1.00 92.00 100 GLU A C 1
ATOM 820 O O . GLU A 1 100 ? 12.970 -0.662 -0.277 1.00 92.00 100 GLU A O 1
ATOM 825 N N . GLU A 1 101 ? 10.955 -1.613 -0.085 1.00 90.62 101 GLU A N 1
ATOM 826 C CA . GLU A 1 101 ? 10.843 -1.925 -1.513 1.00 90.62 101 GLU A CA 1
ATOM 827 C C . GLU A 1 101 ? 10.736 -0.663 -2.368 1.00 90.62 101 GLU A C 1
ATOM 829 O O . GLU A 1 101 ? 11.363 -0.580 -3.426 1.00 90.62 101 GLU A O 1
ATOM 834 N N . ALA A 1 102 ? 9.987 0.349 -1.922 1.00 86.62 102 ALA A N 1
ATOM 835 C CA . ALA A 1 102 ? 9.905 1.603 -2.655 1.00 86.62 102 ALA A CA 1
ATOM 836 C C . ALA A 1 102 ? 11.259 2.328 -2.698 1.00 86.62 102 ALA A C 1
ATOM 838 O O . ALA A 1 102 ? 11.622 2.863 -3.746 1.00 86.62 102 ALA A O 1
ATOM 839 N N . GLU A 1 103 ? 12.028 2.317 -1.609 1.00 86.94 103 GLU A N 1
ATOM 840 C CA . GLU A 1 103 ? 13.385 2.869 -1.567 1.00 86.94 103 GLU A CA 1
ATOM 841 C C . GLU A 1 103 ? 14.320 2.112 -2.513 1.00 86.94 103 GLU A C 1
ATOM 843 O O . GLU A 1 103 ? 14.935 2.730 -3.389 1.00 86.94 103 GLU A O 1
ATOM 848 N N . ARG A 1 104 ? 14.346 0.777 -2.421 1.00 89.31 104 ARG A N 1
ATOM 849 C CA . ARG A 1 104 ? 15.156 -0.100 -3.279 1.00 89.31 104 ARG A CA 1
ATOM 850 C C . ARG A 1 104 ? 14.863 0.118 -4.764 1.00 89.31 104 ARG A C 1
ATOM 852 O O . ARG A 1 104 ? 15.784 0.309 -5.562 1.00 89.31 104 ARG A O 1
ATOM 859 N N . LEU A 1 105 ? 13.583 0.124 -5.139 1.00 83.94 105 LEU A N 1
ATOM 860 C CA . LEU A 1 105 ? 13.154 0.368 -6.516 1.00 83.94 105 LEU A CA 1
ATOM 861 C C . LEU A 1 105 ? 13.485 1.798 -6.954 1.00 83.94 105 LEU A C 1
ATOM 863 O O . LEU A 1 105 ? 13.906 2.001 -8.091 1.00 83.94 105 LEU A O 1
ATOM 867 N N . SER A 1 106 ? 13.373 2.787 -6.061 1.00 83.25 106 SER A N 1
ATOM 868 C CA . SER A 1 106 ? 13.746 4.166 -6.383 1.00 83.25 106 SER A CA 1
ATOM 869 C C . SER A 1 106 ? 15.226 4.296 -6.750 1.00 83.25 106 SER A C 1
ATOM 871 O O . SER A 1 106 ? 15.542 5.001 -7.708 1.00 83.25 106 SER A O 1
ATOM 873 N N . GLU A 1 107 ? 16.125 3.592 -6.057 1.00 82.31 107 GLU A N 1
ATOM 874 C CA . GLU A 1 107 ? 17.558 3.591 -6.370 1.00 82.31 107 GLU A CA 1
ATOM 875 C C . GLU A 1 107 ? 17.844 2.899 -7.709 1.00 82.31 107 GLU A C 1
ATOM 877 O O . GLU A 1 107 ? 18.546 3.462 -8.558 1.00 82.31 107 GLU A O 1
ATOM 882 N N . SER A 1 108 ? 17.218 1.741 -7.960 1.00 80.19 108 SER A N 1
ATOM 883 C CA . SER A 1 108 ? 17.306 1.045 -9.256 1.00 80.19 108 SER A CA 1
ATOM 884 C C . SER A 1 108 ? 16.866 1.951 -10.417 1.00 80.19 108 SER A C 1
ATOM 886 O O . SER A 1 108 ? 17.599 2.163 -11.393 1.00 80.19 108 SER A O 1
ATOM 888 N N . LEU A 1 109 ? 15.695 2.580 -10.281 1.00 77.56 109 LEU A N 1
ATOM 889 C CA . LEU A 1 109 ? 15.119 3.461 -11.295 1.00 77.56 109 LEU A CA 1
ATOM 890 C C . LEU A 1 109 ? 15.959 4.731 -11.493 1.00 77.56 109 LEU A C 1
ATOM 892 O O . LEU A 1 109 ? 16.184 5.141 -12.634 1.00 77.56 109 LEU A O 1
ATOM 896 N N . LYS A 1 110 ? 16.493 5.339 -10.421 1.00 76.75 110 LYS A N 1
ATOM 897 C CA . LYS A 1 110 ? 17.413 6.491 -10.515 1.00 76.75 110 LYS A CA 1
ATOM 898 C C . LYS A 1 110 ? 18.639 6.154 -11.364 1.00 76.75 110 LYS A C 1
ATOM 900 O O . LYS A 1 110 ? 19.016 6.955 -12.224 1.00 76.75 110 LYS A O 1
ATOM 905 N N . LEU A 1 111 ? 19.237 4.978 -11.165 1.00 73.25 111 LEU A N 1
ATOM 906 C CA . LEU A 1 111 ? 20.415 4.538 -11.913 1.00 73.25 111 LEU A CA 1
ATOM 907 C C . LEU A 1 111 ? 20.098 4.308 -13.401 1.00 73.25 111 LEU A C 1
ATOM 909 O O . LEU A 1 111 ? 20.868 4.730 -14.268 1.00 73.25 111 LEU A O 1
ATOM 913 N N . ARG A 1 112 ? 18.937 3.715 -13.709 1.00 68.31 112 ARG A N 1
ATOM 914 C CA . ARG A 1 112 ? 18.456 3.502 -15.089 1.00 68.31 112 ARG A CA 1
ATOM 915 C C . ARG A 1 112 ? 18.145 4.820 -15.803 1.00 68.31 112 ARG A C 1
ATOM 917 O O . ARG A 1 112 ? 18.583 5.013 -16.935 1.00 68.31 112 ARG A O 1
ATOM 924 N N . VAL A 1 113 ? 17.471 5.759 -15.134 1.00 64.56 113 VAL A N 1
ATOM 925 C CA . VAL A 1 113 ? 17.176 7.096 -15.683 1.00 64.56 113 VAL A CA 1
ATOM 926 C C . VAL A 1 113 ? 18.461 7.891 -15.931 1.00 64.56 113 VAL A C 1
ATOM 928 O O . VAL A 1 113 ? 18.569 8.557 -16.961 1.00 64.56 113 VAL A O 1
ATOM 931 N N . LYS A 1 114 ? 19.455 7.794 -15.035 1.00 59.69 114 LYS A N 1
ATOM 932 C CA . LYS A 1 114 ? 20.772 8.436 -15.197 1.00 59.69 114 LYS A CA 1
ATOM 933 C C . LYS A 1 114 ? 21.551 7.862 -16.387 1.00 59.69 114 LYS A C 1
ATOM 935 O O . LYS A 1 114 ? 22.147 8.626 -17.135 1.00 59.69 114 LYS A O 1
ATOM 940 N N . LYS A 1 115 ? 21.507 6.540 -16.601 1.00 58.00 115 LYS A N 1
ATOM 941 C CA . LYS A 1 115 ? 22.154 5.876 -17.750 1.00 58.00 115 LYS A CA 1
ATOM 942 C C . LYS A 1 115 ? 21.475 6.183 -19.091 1.00 58.00 115 LYS A C 1
ATOM 944 O O . LYS A 1 115 ? 22.161 6.304 -20.096 1.00 58.00 115 LYS A O 1
ATOM 949 N N . MET A 1 116 ? 20.151 6.345 -19.116 1.00 53.88 116 MET A N 1
ATOM 950 C CA . MET A 1 116 ? 19.395 6.629 -20.348 1.00 53.88 116 MET A CA 1
ATOM 951 C C . MET A 1 116 ? 19.384 8.106 -20.771 1.00 53.88 116 MET A C 1
ATOM 953 O O . MET A 1 116 ? 18.869 8.425 -21.843 1.00 53.88 116 MET A O 1
ATOM 957 N N . ARG A 1 117 ? 19.900 9.037 -19.956 1.00 43.88 117 ARG A N 1
ATOM 958 C CA . ARG A 1 117 ? 19.783 10.475 -20.239 1.00 43.88 117 ARG A CA 1
ATOM 959 C C . ARG A 1 117 ? 21.069 11.261 -19.977 1.00 43.88 117 ARG A C 1
ATOM 961 O O . ARG A 1 117 ? 21.211 11.831 -18.899 1.00 43.88 117 ARG A O 1
ATOM 968 N N . PRO A 1 118 ? 21.903 11.474 -21.007 1.00 50.84 118 PRO A N 1
ATOM 969 C CA . PRO A 1 118 ? 22.751 12.658 -21.063 1.00 50.84 118 PRO A CA 1
ATOM 970 C C . PRO A 1 118 ? 21.966 13.920 -21.485 1.00 50.84 118 PRO A C 1
ATOM 972 O O . PRO A 1 118 ? 22.444 15.019 -21.241 1.00 50.84 118 PRO A O 1
ATOM 975 N N . GLN A 1 119 ? 20.769 13.810 -22.103 1.00 49.06 119 GLN A N 1
ATOM 976 C CA . GLN A 1 119 ? 20.142 14.967 -22.787 1.00 49.06 119 GLN A CA 1
ATOM 977 C C . GLN A 1 119 ? 18.619 15.195 -22.645 1.00 49.06 119 GLN A C 1
ATOM 979 O O . GLN A 1 119 ? 18.085 16.076 -23.312 1.00 49.06 119 GLN A O 1
ATOM 984 N N . ARG A 1 120 ? 17.863 14.497 -21.784 1.00 45.34 120 ARG A N 1
ATOM 985 C CA . ARG A 1 120 ? 16.407 14.772 -21.668 1.00 45.34 120 ARG A CA 1
ATOM 986 C C . ARG A 1 120 ? 15.982 15.236 -20.277 1.00 45.34 120 ARG A C 1
ATOM 988 O O . ARG A 1 120 ? 15.748 14.438 -19.371 1.00 45.34 120 ARG A O 1
ATOM 995 N N . LYS A 1 121 ? 15.834 16.557 -20.125 1.00 52.28 121 LYS A N 1
ATOM 996 C CA . LYS A 1 121 ? 15.087 17.195 -19.030 1.00 52.28 121 LYS A CA 1
ATOM 997 C C . LYS A 1 121 ? 13.655 16.636 -19.026 1.00 52.28 121 LYS A C 1
ATOM 999 O O . LYS A 1 121 ? 12.870 16.999 -19.889 1.00 52.28 121 LYS A O 1
ATOM 1004 N N . VAL A 1 122 ? 13.298 15.764 -18.080 1.00 45.88 122 VAL A N 1
ATOM 1005 C CA . VAL A 1 122 ? 11.881 15.448 -17.805 1.00 45.88 122 VAL A CA 1
ATOM 1006 C C . VAL A 1 122 ? 11.677 15.408 -16.295 1.00 45.88 122 VAL A C 1
ATOM 1008 O O . VAL A 1 122 ? 12.268 14.578 -15.605 1.00 45.88 122 VAL A O 1
ATOM 1011 N N . SER A 1 123 ? 10.906 16.406 -15.854 1.00 43.25 123 SER A N 1
ATOM 1012 C CA . SER A 1 123 ? 10.220 16.650 -14.579 1.00 43.25 123 SER A CA 1
ATOM 1013 C C . SER A 1 123 ? 10.836 16.091 -13.289 1.00 43.25 123 SER A C 1
ATOM 1015 O O . SER A 1 123 ? 10.496 15.013 -12.808 1.00 43.25 123 SER A O 1
ATOM 1017 N N . VAL A 1 124 ? 11.641 16.940 -12.646 1.00 43.97 124 VAL A N 1
ATOM 1018 C CA . VAL A 1 124 ? 12.112 16.838 -11.249 1.00 43.97 124 VAL A CA 1
ATOM 1019 C C . VAL A 1 124 ? 11.041 17.322 -10.241 1.00 43.97 124 VAL A C 1
ATOM 1021 O O . VAL A 1 124 ? 11.254 17.294 -9.032 1.00 43.97 124 VAL A O 1
ATOM 1024 N N . TYR A 1 125 ? 9.845 17.704 -10.695 1.00 40.78 125 TYR A N 1
ATOM 1025 C CA . TYR A 1 125 ? 8.855 18.438 -9.891 1.00 40.78 125 TYR A CA 1
ATOM 1026 C C . TYR A 1 125 ? 8.121 17.647 -8.796 1.00 40.78 125 TYR A C 1
ATOM 1028 O O . TYR A 1 125 ? 7.279 18.213 -8.115 1.00 40.78 125 TYR A O 1
ATOM 1036 N N . ARG A 1 126 ? 8.470 16.379 -8.544 1.00 44.38 126 ARG A N 1
ATOM 1037 C CA . ARG A 1 126 ? 7.996 15.649 -7.352 1.00 44.38 126 ARG A CA 1
ATOM 1038 C C . ARG A 1 126 ? 9.118 15.126 -6.457 1.00 44.38 126 ARG A C 1
ATOM 1040 O O . ARG A 1 126 ? 8.891 14.228 -5.663 1.00 44.38 126 ARG A O 1
ATOM 1047 N N . LYS A 1 127 ? 10.346 15.640 -6.612 1.00 49.59 127 LYS A N 1
ATOM 1048 C CA . LYS A 1 127 ? 11.522 15.190 -5.843 1.00 49.59 127 LYS A CA 1
ATOM 1049 C C . LYS A 1 127 ? 11.852 16.055 -4.622 1.00 49.59 127 LYS A C 1
ATOM 1051 O O . LYS A 1 127 ? 12.446 15.528 -3.691 1.00 49.59 127 LYS A O 1
ATOM 1056 N N . ARG A 1 128 ? 11.485 17.344 -4.601 1.00 40.59 128 ARG A N 1
ATOM 1057 C CA . ARG A 1 128 ? 11.861 18.258 -3.500 1.00 40.59 128 ARG A CA 1
ATOM 1058 C C . ARG A 1 128 ? 10.924 18.201 -2.290 1.00 40.59 128 ARG A C 1
ATOM 1060 O O . ARG A 1 128 ? 11.422 18.178 -1.179 1.00 40.59 128 ARG A O 1
ATOM 1067 N N . GLU A 1 129 ? 9.616 18.054 -2.478 1.00 44.78 129 GLU A N 1
ATOM 1068 C CA . GLU A 1 129 ? 8.694 17.880 -1.338 1.00 44.78 129 GLU A CA 1
ATOM 1069 C C . GLU A 1 129 ? 8.716 16.450 -0.764 1.00 44.78 129 GLU A C 1
ATOM 1071 O O . GLU A 1 129 ? 8.448 16.248 0.412 1.00 44.78 129 GLU A O 1
ATOM 1076 N N . PHE A 1 130 ? 9.081 15.439 -1.563 1.00 47.16 130 PHE A N 1
ATOM 1077 C CA . PHE A 1 130 ? 9.002 14.025 -1.160 1.00 47.16 130 PHE A CA 1
ATOM 1078 C C . PHE A 1 130 ? 10.078 13.592 -0.157 1.00 47.16 130 PHE A C 1
ATOM 1080 O O . PHE A 1 130 ? 9.779 12.825 0.751 1.00 47.16 130 PHE A O 1
ATOM 1087 N N . PHE A 1 131 ? 11.318 14.069 -0.307 1.00 45.28 131 PHE A N 1
ATOM 1088 C CA . PHE A 1 131 ? 12.386 13.766 0.654 1.00 45.28 131 PHE A CA 1
ATOM 1089 C C . PHE A 1 131 ? 12.271 14.622 1.920 1.00 45.28 131 PHE A C 1
ATOM 1091 O O . PHE A 1 131 ? 12.527 14.117 3.007 1.00 45.28 131 PHE A O 1
ATOM 1098 N N . GLN A 1 132 ? 11.806 15.871 1.797 1.00 41.12 132 GLN A N 1
ATOM 1099 C CA . GLN A 1 132 ? 11.566 16.750 2.944 1.00 41.12 132 GLN A CA 1
ATOM 1100 C C . GLN A 1 132 ? 10.493 16.164 3.879 1.00 41.12 132 GLN A C 1
ATOM 1102 O O . GLN A 1 132 ? 10.697 16.123 5.084 1.00 41.12 132 GLN A O 1
ATOM 1107 N N . VAL A 1 133 ? 9.405 15.608 3.328 1.00 46.88 133 VAL A N 1
ATOM 1108 C CA . VAL A 1 133 ? 8.333 14.974 4.120 1.00 46.88 133 VAL A CA 1
ATOM 1109 C C . VAL A 1 133 ? 8.775 13.655 4.765 1.00 46.88 133 VAL A C 1
ATOM 1111 O O . VAL A 1 133 ? 8.267 13.304 5.824 1.00 46.88 133 VAL A O 1
ATOM 1114 N N . ILE A 1 134 ? 9.708 12.906 4.166 1.00 43.25 134 ILE A N 1
ATOM 1115 C CA . ILE A 1 134 ? 10.254 11.694 4.804 1.00 43.25 134 ILE A CA 1
ATOM 1116 C C . ILE A 1 134 ? 11.217 12.066 5.941 1.00 43.25 134 ILE A C 1
ATOM 1118 O O . ILE A 1 134 ? 11.167 11.429 6.990 1.00 43.25 134 ILE A O 1
ATOM 1122 N N . ILE A 1 135 ? 12.025 13.119 5.773 1.00 44.25 135 ILE A N 1
ATOM 1123 C CA . ILE A 1 135 ? 12.939 13.615 6.814 1.00 44.25 135 ILE A CA 1
ATOM 1124 C C . ILE A 1 135 ? 12.158 14.237 7.986 1.00 44.25 135 ILE A C 1
ATOM 1126 O O . ILE A 1 135 ? 12.409 13.859 9.122 1.00 44.25 135 ILE A O 1
ATOM 1130 N N . GLU A 1 136 ? 11.148 15.081 7.741 1.00 38.62 136 GLU A N 1
ATOM 1131 C CA . GLU A 1 136 ? 10.335 15.711 8.807 1.00 38.62 136 GLU A CA 1
ATOM 1132 C C . GLU A 1 136 ? 9.422 14.741 9.579 1.00 38.62 136 GLU A C 1
ATOM 1134 O O . GLU A 1 136 ? 8.832 15.107 10.592 1.00 38.62 136 GLU A O 1
ATOM 1139 N N . ILE A 1 137 ? 9.247 13.504 9.104 1.00 43.81 137 ILE A N 1
ATOM 1140 C CA . ILE A 1 137 ? 8.440 12.486 9.797 1.00 43.81 137 ILE A CA 1
ATOM 1141 C C . ILE A 1 137 ? 9.312 11.573 10.680 1.00 43.81 137 ILE A C 1
ATOM 1143 O O . ILE A 1 137 ? 8.764 10.856 11.518 1.00 43.81 137 ILE A O 1
ATOM 1147 N N . PHE A 1 138 ? 10.641 11.602 10.522 1.00 42.06 138 PHE A N 1
ATOM 1148 C CA . PHE A 1 138 ? 11.568 10.704 11.222 1.00 42.06 138 PHE A CA 1
ATOM 1149 C C . PHE A 1 138 ? 12.725 11.399 11.976 1.00 42.06 138 PHE A C 1
ATOM 1151 O O . PHE A 1 138 ? 13.424 10.693 12.702 1.00 42.06 138 PHE A O 1
ATOM 1158 N N . PHE A 1 139 ? 12.911 12.723 11.859 1.00 37.00 139 PHE A N 1
ATOM 1159 C CA . PHE A 1 139 ? 13.831 13.537 12.677 1.00 37.00 139 PHE A CA 1
ATOM 1160 C C . PHE A 1 139 ? 13.102 14.681 13.385 1.00 37.00 139 PHE A C 1
ATOM 1162 O O . PHE A 1 139 ? 12.214 15.289 12.746 1.00 37.00 139 PHE A O 1
#

pLDDT: mean 73.42, std 18.6, range [37.0, 95.88]

Sequence (139 aa):
MPAVASVPKELYLSSSLKDLNKKTEVKPEKISTRNYVQSALKIFKTAEECRLDRDEERAYVLYMKYVTVYNLIKKRPDFKQQQDYFHSILGLANIKKAIEEAERLSESLKLRVKKMRPQRKVSVYRKREFFQVIIEIFF

Foldseek 3Di:
DDDPPPDDDPPPPDPDPVVVVVVVDDDVVPCDLVNLLVVLVVLLVVLVVCVVVVVLVSNLVSLVVSLVSVVVSCPDPVCVVCVVVSCVSNPPVSNVVSVVSNVVSVVVVVVVVVVVDPPDDDDPPVVPVVVVVVVVVPD

Organism: Ursus maritimus (NCBI:txid29073)